Protein AF-A0A2J8Y081-F1 (afdb_monomer_lite)

Secondary structure (DSSP, 8-state):
---HHHHHHTTPPPPPHHHHHHHHHHHHH-SSEEEEEEE-HHHHHHSTT--HHHHEEEEEEEEES-SS-TT-EEEEEEE---

Organism: Pongo abelii (NCBI:txid9601)

Foldseek 3Di:
DPDPVVCVVVVHDDDDPVVVVVVVVCQVPPPQKDKDFDFDPCQVPVDPPDDRVVRGFWMKMWGQPDPVDSVDTDIDTDGHDD

Structure (mmCIF, N/CA/C/O backbone):
data_AF-A0A2J8Y081-F1
#
_entry.id   AF-A0A2J8Y081-F1
#
loop_
_atom_site.group_PDB
_atom_site.id
_atom_site.type_symbol
_atom_site.label_atom_id
_atom_site.label_alt_id
_atom_site.label_comp_id
_atom_site.label_asym_id
_atom_site.label_entity_id
_atom_site.label_seq_id
_atom_site.pdbx_PDB_ins_code
_atom_site.Cartn_x
_atom_site.Cartn_y
_atom_site.Cartn_z
_atom_site.occupancy
_atom_site.B_iso_or_equiv
_atom_site.auth_seq_id
_atom_site.auth_comp_id
_atom_site.auth_asym_id
_atom_site.auth_atom_id
_atom_site.pdbx_PDB_model_num
ATOM 1 N N . MET A 1 1 ? 11.847 4.103 6.696 1.00 59.53 1 MET A N 1
ATOM 2 C CA . MET A 1 1 ? 11.491 3.094 7.735 1.00 59.53 1 MET A CA 1
ATOM 3 C C . MET A 1 1 ? 12.734 2.787 8.597 1.00 59.53 1 MET A C 1
ATOM 5 O O . MET A 1 1 ? 13.768 2.520 8.003 1.00 59.53 1 MET A O 1
ATOM 9 N N . LYS A 1 2 ? 12.718 2.919 9.942 1.00 68.00 2 LYS A N 1
ATOM 10 C CA . LYS A 1 2 ? 13.945 2.814 10.795 1.00 68.00 2 LYS A CA 1
ATOM 11 C C . LYS A 1 2 ? 14.071 1.541 11.650 1.00 68.00 2 LYS A C 1
ATOM 13 O O . LYS A 1 2 ? 15.118 1.337 12.252 1.00 68.00 2 LYS A O 1
ATOM 18 N N . SER A 1 3 ? 13.017 0.734 11.752 1.00 81.81 3 SER A N 1
ATOM 19 C CA . SER A 1 3 ? 13.072 -0.536 12.483 1.00 81.81 3 SER A CA 1
ATOM 20 C C . SER A 1 3 ? 13.664 -1.617 11.579 1.00 81.81 3 SER A C 1
ATOM 22 O O . SER A 1 3 ? 13.136 -1.834 10.490 1.00 81.81 3 SER A O 1
ATOM 24 N N . GLU A 1 4 ? 14.728 -2.291 12.025 1.00 83.50 4 GLU A N 1
ATOM 25 C CA . GLU A 1 4 ? 15.340 -3.423 11.305 1.00 83.50 4 GLU A CA 1
ATOM 26 C C . GLU A 1 4 ? 14.354 -4.584 11.123 1.00 83.50 4 GLU A C 1
ATOM 28 O O . GLU A 1 4 ? 14.356 -5.263 10.099 1.00 83.50 4 GLU A O 1
ATOM 33 N N . GLU A 1 5 ? 13.474 -4.794 12.104 1.00 82.50 5 GLU A N 1
ATOM 34 C CA . GLU A 1 5 ? 12.430 -5.809 12.025 1.00 82.50 5 GLU A CA 1
ATOM 35 C C . GLU A 1 5 ? 11.429 -5.487 10.915 1.00 82.50 5 GLU A C 1
ATOM 37 O O . GLU A 1 5 ? 11.163 -6.344 10.075 1.00 82.50 5 GLU A O 1
ATOM 42 N N . LEU A 1 6 ? 10.948 -4.240 10.855 1.00 74.12 6 LEU A N 1
ATOM 43 C CA . LEU A 1 6 ? 10.046 -3.802 9.787 1.00 74.12 6 LEU A CA 1
ATOM 44 C C . LEU A 1 6 ? 10.726 -3.876 8.421 1.00 74.12 6 LEU A C 1
ATOM 46 O O . LEU A 1 6 ? 10.108 -4.328 7.465 1.00 74.12 6 LEU A O 1
ATOM 50 N N . GLN A 1 7 ? 12.002 -3.496 8.328 1.00 81.25 7 GLN A N 1
ATOM 51 C CA . GLN A 1 7 ? 12.780 -3.613 7.093 1.00 81.25 7 GLN A CA 1
ATOM 52 C C . GLN A 1 7 ? 12.871 -5.060 6.617 1.00 81.25 7 GLN A C 1
ATOM 54 O O . GLN A 1 7 ? 12.587 -5.347 5.460 1.00 81.25 7 GLN A O 1
ATOM 59 N N . ARG A 1 8 ? 13.182 -5.998 7.517 1.00 79.56 8 ARG A N 1
ATOM 60 C CA . ARG A 1 8 ? 13.230 -7.425 7.182 1.00 79.56 8 ARG A CA 1
ATOM 61 C C . ARG A 1 8 ? 11.863 -7.963 6.762 1.00 79.56 8 ARG A C 1
ATOM 63 O O . ARG A 1 8 ? 11.794 -8.720 5.801 1.00 79.56 8 ARG A O 1
ATOM 70 N N . LEU A 1 9 ? 10.800 -7.606 7.485 1.00 77.75 9 LEU A N 1
ATOM 71 C CA . LEU A 1 9 ? 9.440 -8.073 7.197 1.00 77.75 9 LEU A CA 1
ATOM 72 C C . LEU A 1 9 ? 8.900 -7.523 5.871 1.00 77.75 9 LEU A C 1
ATOM 74 O O . LEU A 1 9 ? 8.172 -8.226 5.185 1.00 77.75 9 LEU A O 1
ATOM 78 N N . THR A 1 10 ? 9.294 -6.304 5.500 1.00 73.81 10 THR A N 1
ATOM 79 C CA . THR A 1 10 ? 8.880 -5.631 4.253 1.00 73.81 10 THR A CA 1
ATOM 80 C C . THR A 1 10 ? 9.913 -5.750 3.129 1.00 73.81 10 THR A C 1
ATOM 82 O O . THR A 1 10 ? 9.765 -5.111 2.094 1.00 73.81 10 THR A O 1
ATOM 85 N N . ALA A 1 11 ? 10.992 -6.515 3.347 1.00 76.25 11 ALA A N 1
ATOM 86 C CA . ALA A 1 11 ? 12.164 -6.584 2.471 1.00 76.25 11 ALA A CA 1
ATOM 87 C C . ALA A 1 11 ? 12.687 -5.200 2.009 1.00 76.25 11 ALA A C 1
ATOM 89 O O . ALA A 1 11 ? 13.210 -5.067 0.902 1.00 76.25 11 ALA A O 1
ATOM 90 N N . SER A 1 12 ? 12.543 -4.165 2.844 1.00 79.12 12 SER A N 1
ATOM 91 C CA . SER A 1 12 ? 12.906 -2.790 2.503 1.00 79.12 12 SER A CA 1
ATOM 92 C C . SER A 1 12 ? 14.316 -2.432 2.963 1.00 79.12 12 SER A C 1
ATOM 94 O O . SER A 1 12 ? 14.764 -2.803 4.049 1.00 79.12 12 SER A O 1
ATOM 96 N N . GLU A 1 13 ? 15.018 -1.659 2.138 1.00 82.75 13 GLU A N 1
ATOM 97 C CA . GLU A 1 13 ? 16.306 -1.069 2.491 1.00 82.75 13 GLU A CA 1
ATOM 98 C C . GLU A 1 13 ? 16.123 0.372 2.997 1.00 82.75 13 GLU A C 1
ATOM 100 O O . GLU A 1 13 ? 15.184 1.069 2.599 1.00 82.75 13 GLU A O 1
ATOM 105 N N . PRO A 1 14 ? 17.007 0.867 3.881 1.00 85.19 14 PRO A N 1
ATOM 106 C CA . PRO A 1 14 ? 16.988 2.264 4.284 1.00 85.19 14 PRO A CA 1
ATOM 107 C C . PRO A 1 14 ? 17.315 3.181 3.098 1.00 85.19 14 PRO A C 1
ATOM 109 O O . PRO A 1 14 ? 18.387 3.102 2.502 1.00 85.19 14 PRO A O 1
ATOM 112 N N . LEU A 1 15 ? 16.405 4.110 2.811 1.00 87.31 15 LEU A N 1
ATOM 113 C CA . LEU A 1 15 ? 16.562 5.122 1.775 1.00 87.31 15 LEU A CA 1
ATOM 114 C C . LEU A 1 15 ? 16.979 6.472 2.375 1.00 87.31 15 LEU A C 1
ATOM 116 O O . LEU A 1 15 ? 16.634 6.826 3.507 1.00 87.31 15 LEU A O 1
ATOM 120 N N . THR A 1 16 ? 17.722 7.261 1.599 1.00 91.38 16 THR A N 1
ATOM 121 C CA . THR A 1 16 ? 17.929 8.686 1.893 1.00 91.38 16 THR A CA 1
ATOM 122 C C . THR A 1 16 ? 16.619 9.460 1.719 1.00 91.38 16 THR A C 1
ATOM 124 O O . THR A 1 16 ? 15.715 9.021 1.013 1.00 91.38 16 THR A O 1
ATOM 127 N N . LEU A 1 17 ? 16.514 10.652 2.314 1.00 91.19 17 LEU A N 1
ATOM 128 C CA . LEU A 1 17 ? 15.304 11.477 2.203 1.00 91.19 17 LEU A CA 1
ATOM 129 C C . LEU A 1 17 ? 14.920 11.780 0.741 1.00 91.19 17 LEU A C 1
ATOM 131 O O . LEU A 1 17 ? 13.744 11.769 0.390 1.00 91.19 17 LEU A O 1
ATOM 135 N N . GLU A 1 18 ? 15.904 12.033 -0.122 1.00 95.19 18 GLU A N 1
ATOM 136 C CA . GLU A 1 18 ? 15.655 12.276 -1.547 1.00 95.19 18 GLU A CA 1
ATOM 137 C C . GLU A 1 18 ? 15.117 11.031 -2.260 1.00 95.19 18 GLU A C 1
ATOM 139 O O . GLU A 1 18 ? 14.208 11.141 -3.086 1.00 95.19 18 GLU A O 1
ATOM 144 N N . GLN A 1 19 ? 15.636 9.850 -1.912 1.00 92.94 19 GLN A N 1
ATOM 145 C CA . GLN A 1 19 ? 15.161 8.572 -2.441 1.00 92.94 19 GLN A CA 1
ATOM 146 C C . GLN A 1 19 ? 13.742 8.248 -1.957 1.00 92.94 19 GLN A C 1
ATOM 148 O O . GLN A 1 19 ? 12.928 7.812 -2.764 1.00 92.94 19 GLN A O 1
ATOM 153 N N . GLU A 1 20 ? 13.410 8.533 -0.696 1.00 89.69 20 GLU A N 1
ATOM 154 C CA . GLU A 1 20 ? 12.041 8.403 -0.171 1.00 89.69 20 GLU A CA 1
ATOM 155 C C . GLU A 1 20 ? 11.063 9.280 -0.971 1.00 89.69 20 GLU A C 1
ATOM 157 O O . GLU A 1 20 ? 10.017 8.808 -1.414 1.00 89.69 20 GLU A O 1
ATOM 162 N N . TYR A 1 21 ? 11.418 10.540 -1.255 1.00 93.12 21 TYR A N 1
ATOM 163 C CA . TYR A 1 21 ? 10.580 11.404 -2.095 1.00 93.12 21 TYR A CA 1
ATOM 164 C C . TYR A 1 21 ? 10.458 10.909 -3.538 1.00 93.12 21 TYR A C 1
ATOM 166 O O . TYR A 1 21 ? 9.407 11.080 -4.157 1.00 93.12 21 TYR A O 1
ATOM 174 N N . ALA A 1 22 ? 11.522 10.336 -4.101 1.00 93.94 22 ALA A N 1
ATOM 175 C CA . ALA A 1 22 ? 11.474 9.748 -5.434 1.00 93.94 22 ALA A CA 1
ATOM 176 C C . ALA A 1 22 ? 10.542 8.529 -5.473 1.00 93.94 22 ALA A C 1
ATOM 178 O O . ALA A 1 22 ? 9.705 8.450 -6.368 1.00 93.94 22 ALA A O 1
ATOM 179 N N . MET A 1 23 ? 10.626 7.654 -4.470 1.00 89.31 23 MET A N 1
ATOM 180 C CA . MET A 1 23 ? 9.760 6.483 -4.329 1.00 89.31 23 MET A CA 1
ATOM 181 C C . MET A 1 23 ? 8.294 6.882 -4.137 1.00 89.31 23 MET A C 1
ATOM 183 O O . MET A 1 23 ? 7.415 6.345 -4.797 1.00 89.31 23 MET A O 1
ATOM 187 N N . GLN A 1 24 ? 8.005 7.885 -3.305 1.00 89.62 24 GLN A N 1
ATOM 188 C CA . GLN A 1 24 ? 6.634 8.382 -3.133 1.00 89.62 24 GLN A CA 1
ATOM 189 C C . GLN A 1 24 ? 6.034 8.921 -4.435 1.00 89.62 24 GLN A C 1
ATOM 191 O O . GLN A 1 24 ? 4.851 8.714 -4.700 1.00 89.62 24 GLN A O 1
ATOM 196 N N . ARG A 1 25 ? 6.835 9.623 -5.250 1.00 92.06 25 ARG A N 1
ATOM 197 C CA . ARG A 1 25 ? 6.389 10.088 -6.570 1.00 92.06 25 ARG A CA 1
ATOM 198 C C . ARG A 1 25 ? 6.147 8.921 -7.515 1.00 92.06 25 ARG A C 1
ATOM 200 O O . ARG A 1 25 ? 5.086 8.885 -8.122 1.00 92.06 25 ARG A O 1
ATOM 207 N N . SER A 1 26 ? 7.073 7.962 -7.584 1.00 90.88 26 SER A N 1
ATOM 208 C CA . SER A 1 26 ? 6.912 6.807 -8.469 1.00 90.88 26 SER A CA 1
ATOM 209 C C . SER A 1 26 ? 5.668 6.001 -8.109 1.00 90.88 26 SER A C 1
ATOM 211 O O . SER A 1 26 ? 4.897 5.694 -8.998 1.00 90.88 26 SER A O 1
ATOM 213 N N . TRP A 1 27 ? 5.410 5.762 -6.819 1.00 86.94 27 TRP A N 1
ATOM 214 C CA . TRP A 1 27 ? 4.206 5.066 -6.347 1.00 86.94 27 TRP A CA 1
ATOM 215 C C . TRP A 1 27 ? 2.912 5.830 -6.632 1.00 86.94 27 TRP A C 1
ATOM 217 O O . TRP A 1 27 ? 1.874 5.221 -6.858 1.00 86.94 27 TRP A O 1
ATOM 227 N N . ARG A 1 28 ? 2.949 7.166 -6.591 1.00 87.56 28 ARG A N 1
ATOM 228 C CA . ARG A 1 28 ? 1.778 8.005 -6.885 1.00 87.56 28 ARG A CA 1
ATOM 229 C C . ARG A 1 28 ? 1.439 8.030 -8.373 1.00 87.56 28 ARG A C 1
ATOM 231 O O . ARG A 1 28 ? 0.273 8.177 -8.723 1.00 87.56 28 ARG A O 1
ATOM 238 N N . GLU A 1 29 ? 2.459 8.005 -9.217 1.00 90.06 29 GLU A N 1
ATOM 239 C CA . GLU A 1 29 ? 2.335 8.123 -10.672 1.00 90.06 29 GLU A CA 1
ATOM 240 C C . GLU A 1 29 ? 2.230 6.755 -11.357 1.00 90.06 29 GLU A C 1
ATOM 242 O O . GLU A 1 29 ? 2.133 6.691 -12.582 1.00 90.06 29 GLU A O 1
ATOM 247 N N . ASP A 1 30 ? 2.238 5.680 -10.569 1.00 89.50 30 ASP A N 1
ATOM 248 C CA . ASP A 1 30 ? 2.201 4.316 -11.061 1.00 89.50 30 ASP A CA 1
ATOM 249 C C . ASP A 1 30 ? 0.817 3.967 -11.622 1.00 89.50 30 ASP A C 1
ATOM 251 O O . ASP A 1 30 ? -0.195 4.028 -10.921 1.00 89.50 30 ASP A O 1
ATOM 255 N N . ALA A 1 31 ? 0.763 3.651 -12.914 1.00 87.00 31 ALA A N 1
ATOM 256 C CA . ALA A 1 31 ? -0.489 3.433 -13.634 1.00 87.00 31 ALA A CA 1
ATOM 257 C C . ALA A 1 31 ? -0.991 1.986 -13.532 1.00 87.00 31 ALA A C 1
ATOM 259 O O . ALA A 1 31 ? -2.168 1.736 -13.796 1.00 87.00 31 ALA A O 1
ATOM 260 N N . ASP A 1 32 ? -0.114 1.047 -13.170 1.00 88.88 32 ASP A N 1
ATOM 261 C CA . ASP A 1 32 ? -0.443 -0.371 -13.004 1.00 88.88 32 ASP A CA 1
ATOM 262 C C . ASP A 1 32 ? -0.724 -0.747 -11.541 1.00 88.88 32 ASP A C 1
ATOM 264 O O . ASP A 1 32 ? -1.048 -1.896 -11.235 1.00 88.88 32 ASP A O 1
ATOM 268 N N . LYS A 1 33 ? -0.685 0.238 -10.639 1.00 89.19 33 LYS A N 1
ATOM 269 C CA . LYS A 1 33 ? -0.854 0.046 -9.205 1.00 89.19 33 LYS A CA 1
ATOM 270 C C . LYS A 1 33 ? -2.095 0.746 -8.668 1.00 89.19 33 LYS A C 1
ATOM 272 O O . LYS A 1 33 ? -2.380 1.901 -8.976 1.00 89.19 33 LYS A O 1
ATOM 277 N N . CYS A 1 34 ? -2.808 0.072 -7.771 1.00 89.38 34 CYS A N 1
ATOM 278 C CA . CYS A 1 34 ? -3.884 0.665 -6.986 1.00 89.38 34 CYS A CA 1
ATOM 279 C C . CYS A 1 34 ? -3.687 0.363 -5.498 1.00 89.38 34 CYS A C 1
ATOM 281 O O . CYS A 1 34 ? -3.545 -0.795 -5.111 1.00 89.38 34 CYS A O 1
ATOM 283 N N . THR A 1 35 ? -3.699 1.399 -4.659 1.00 91.06 35 THR A N 1
ATOM 284 C CA . THR A 1 35 ? -3.577 1.256 -3.203 1.00 91.06 35 THR A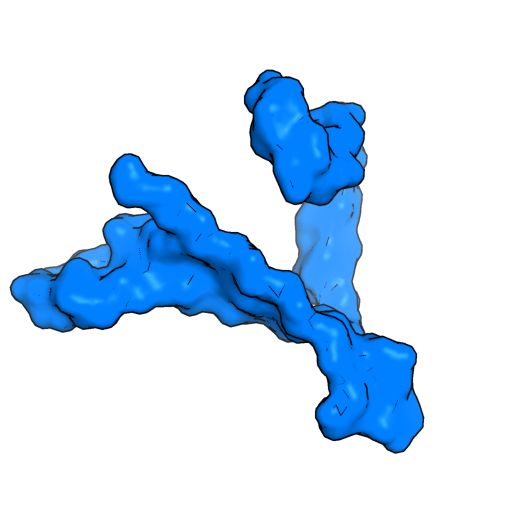 CA 1
ATOM 285 C C . THR A 1 35 ? -4.904 1.586 -2.532 1.00 91.06 35 THR A C 1
ATOM 287 O O . THR A 1 35 ? -5.470 2.659 -2.745 1.00 91.06 35 THR A O 1
ATOM 290 N N . PHE A 1 36 ? -5.371 0.685 -1.675 1.00 93.75 36 PHE A N 1
ATOM 291 C CA . PHE A 1 36 ? -6.545 0.877 -0.830 1.00 93.75 36 PHE A CA 1
ATOM 292 C C . PHE A 1 36 ? -6.110 0.976 0.624 1.00 93.75 36 PHE A C 1
ATOM 294 O O . PHE A 1 36 ? -5.351 0.138 1.101 1.00 93.75 36 PHE A O 1
ATOM 301 N N . ILE A 1 37 ? -6.622 1.969 1.345 1.00 94.31 37 ILE A N 1
ATOM 302 C CA . ILE A 1 37 ? -6.396 2.087 2.785 1.00 94.31 37 ILE A CA 1
ATOM 303 C C . ILE A 1 37 ? -7.471 1.286 3.517 1.00 94.31 37 ILE A C 1
ATOM 305 O O . ILE A 1 37 ? -8.667 1.485 3.291 1.00 94.31 37 ILE A O 1
ATOM 309 N N . VAL A 1 38 ? -7.051 0.372 4.391 1.00 95.06 38 VAL A N 1
ATOM 310 C CA . VAL A 1 38 ? -7.959 -0.441 5.203 1.00 95.06 38 VAL A CA 1
ATOM 311 C C . VAL A 1 38 ? -8.318 0.343 6.456 1.00 95.06 38 VAL A C 1
ATOM 313 O O . VAL A 1 38 ? -7.442 0.715 7.239 1.00 95.06 38 VAL A O 1
ATOM 316 N N . LEU A 1 39 ? -9.615 0.579 6.650 1.00 95.25 39 LEU A N 1
ATOM 317 C CA . LEU A 1 39 ? -10.151 1.265 7.821 1.00 95.25 39 LEU A CA 1
ATOM 318 C C . LEU A 1 39 ? -10.881 0.286 8.744 1.00 95.25 39 LEU A C 1
ATOM 320 O O . LEU A 1 39 ? -11.606 -0.600 8.290 1.00 95.25 39 LEU A O 1
ATOM 324 N N . ASP A 1 40 ? -10.738 0.495 10.048 1.00 94.62 40 ASP A N 1
ATOM 325 C CA . ASP A 1 40 ? -11.552 -0.145 11.074 1.00 94.62 40 ASP A CA 1
ATOM 326 C C . ASP A 1 40 ? -12.996 0.369 10.981 1.00 94.62 40 ASP A C 1
ATOM 328 O O . ASP A 1 40 ? -13.290 1.542 11.238 1.00 94.62 40 ASP A O 1
ATOM 332 N N . ALA A 1 41 ? -13.904 -0.525 10.591 1.00 93.25 41 ALA A N 1
ATOM 333 C CA . ALA A 1 41 ? -15.301 -0.188 10.359 1.00 93.25 41 ALA A CA 1
ATOM 334 C C . ALA A 1 41 ? -16.035 0.229 11.642 1.00 93.25 41 ALA A C 1
ATOM 336 O O . ALA A 1 41 ? -16.923 1.083 11.577 1.00 93.25 41 ALA A O 1
ATOM 337 N N . GLU A 1 42 ? -15.681 -0.349 12.793 1.00 93.62 42 GLU A N 1
ATOM 338 C CA . GLU A 1 42 ? -16.305 -0.011 14.071 1.00 93.62 42 GLU A CA 1
ATOM 339 C C . GLU A 1 42 ? -15.871 1.385 14.512 1.00 93.62 42 GLU A C 1
ATOM 341 O O . GLU A 1 42 ? -16.725 2.216 14.825 1.00 93.62 42 GLU A O 1
ATOM 346 N N . LYS A 1 43 ? -14.569 1.693 14.453 1.00 91.62 43 LYS A N 1
ATOM 347 C CA . LYS A 1 43 ? -14.046 3.037 14.767 1.00 91.62 43 LYS A CA 1
ATOM 348 C C . LYS A 1 43 ? -14.608 4.101 13.832 1.00 91.62 43 LYS A C 1
ATOM 350 O O . LYS A 1 43 ? -14.999 5.173 14.299 1.00 91.62 43 LYS A O 1
ATOM 355 N N . TRP A 1 44 ? -14.698 3.794 12.538 1.00 93.00 44 TRP A N 1
ATOM 356 C CA . TRP A 1 44 ? -15.244 4.712 11.539 1.00 93.00 44 TRP A CA 1
ATOM 357 C C . TRP A 1 44 ? -16.711 5.059 11.812 1.00 93.00 44 TRP A C 1
ATOM 359 O O . TRP A 1 44 ? -17.117 6.212 11.690 1.00 93.00 44 TRP A O 1
ATOM 369 N N . GLN A 1 45 ? -17.509 4.073 12.230 1.00 92.94 45 GLN A N 1
ATOM 370 C CA . GLN A 1 45 ? -18.939 4.255 12.498 1.00 92.94 45 GLN A CA 1
ATOM 371 C C . GLN A 1 45 ? -19.241 4.757 13.918 1.00 92.94 45 GLN A C 1
ATOM 373 O O . GLN A 1 45 ? -20.327 5.286 14.155 1.00 92.94 45 GLN A O 1
ATOM 378 N N . ALA A 1 46 ? -18.311 4.606 14.867 1.00 90.56 46 ALA A N 1
ATOM 379 C CA . ALA A 1 46 ? -18.546 4.892 16.281 1.00 90.56 46 ALA A CA 1
ATOM 380 C C . ALA A 1 46 ? -18.848 6.367 16.575 1.00 90.56 46 ALA A C 1
ATOM 382 O O . ALA A 1 46 ? -19.624 6.657 17.490 1.00 90.56 46 ALA A O 1
ATOM 383 N N . GLN A 1 47 ? -18.228 7.304 15.850 1.00 84.62 47 GLN A N 1
ATOM 384 C CA . GLN A 1 47 ? -18.388 8.737 16.100 1.00 84.62 47 GLN A CA 1
ATOM 385 C C . GLN A 1 47 ? -18.504 9.537 14.796 1.00 84.62 47 GLN A C 1
ATOM 387 O O . GLN A 1 47 ? -17.664 9.414 13.905 1.00 84.62 47 GLN A O 1
ATOM 392 N N . PRO A 1 48 ? -19.514 10.416 14.676 1.00 83.06 48 PRO A N 1
ATOM 393 C CA . PRO A 1 48 ? -19.552 11.393 13.599 1.00 83.06 48 PRO A CA 1
ATOM 394 C C . PRO A 1 48 ? -18.332 12.318 13.676 1.00 83.06 48 PRO A C 1
ATOM 396 O O . PRO A 1 48 ? -18.077 12.922 14.717 1.00 83.06 48 PRO A O 1
ATOM 399 N N . GLY A 1 49 ? -17.608 12.461 12.567 1.00 85.00 49 GLY A N 1
ATOM 400 C CA . GLY A 1 49 ? -16.432 13.333 12.485 1.00 85.00 49 GLY A CA 1
ATOM 401 C C . GLY A 1 49 ? -15.101 12.659 12.825 1.00 85.00 49 GLY A C 1
ATOM 402 O O . GLY A 1 49 ? -14.090 13.356 12.897 1.00 85.00 49 GLY A O 1
ATOM 403 N N . THR A 1 50 ? -15.076 11.335 13.009 1.00 89.00 50 THR A N 1
ATOM 404 C CA . THR A 1 50 ? -13.825 10.567 13.032 1.00 89.00 50 THR A CA 1
ATOM 405 C C . THR A 1 50 ? -13.062 10.774 11.724 1.00 89.00 50 THR A C 1
ATOM 407 O O . THR A 1 50 ? -13.660 10.771 10.648 1.00 89.00 50 THR A O 1
ATOM 410 N N . THR A 1 51 ? -11.747 10.975 11.808 1.00 92.44 51 THR A N 1
ATOM 411 C CA . THR A 1 51 ? -10.905 11.138 10.619 1.00 92.44 51 THR A CA 1
ATOM 412 C C . THR A 1 51 ? -10.437 9.778 10.108 1.00 92.44 51 THR A C 1
ATOM 414 O O . THR A 1 51 ? -10.260 8.837 10.891 1.00 92.44 51 THR A O 1
ATOM 417 N N . GLU A 1 52 ? -10.233 9.664 8.800 1.00 91.38 52 GLU A N 1
ATOM 418 C CA . GLU A 1 52 ? -9.842 8.408 8.149 1.00 91.38 52 GLU A CA 1
ATOM 419 C C . GLU A 1 52 ? -8.516 7.877 8.713 1.00 91.38 52 GLU A C 1
ATOM 421 O O . GLU A 1 52 ? -8.384 6.684 8.978 1.00 91.38 52 GLU A O 1
ATOM 426 N N . GLU A 1 53 ? -7.565 8.766 9.017 1.00 91.56 53 GLU A N 1
ATOM 427 C CA . GLU A 1 53 ? -6.240 8.406 9.534 1.00 91.56 53 GLU A CA 1
ATOM 428 C C . GLU A 1 53 ? -6.323 7.721 10.901 1.00 91.56 53 GLU A C 1
ATOM 430 O O . GLU A 1 53 ? -5.554 6.809 11.187 1.00 91.56 53 GLU A O 1
ATOM 435 N N . SER A 1 54 ? -7.280 8.124 11.743 1.00 91.50 54 SER A N 1
ATOM 436 C CA . SER A 1 54 ? -7.490 7.502 13.058 1.00 91.50 54 SER A CA 1
ATOM 437 C C . SER A 1 54 ? -8.122 6.106 12.983 1.00 91.50 54 SER A C 1
ATOM 439 O O . SER A 1 54 ? -8.064 5.345 13.952 1.00 91.50 54 SER A O 1
ATOM 441 N N . CYS A 1 55 ? -8.711 5.766 11.833 1.00 93.62 55 CYS A N 1
ATOM 442 C CA . CYS A 1 55 ? -9.306 4.460 11.563 1.00 93.62 55 CYS A CA 1
ATOM 443 C C . CYS A 1 55 ? -8.393 3.547 10.749 1.00 93.62 55 CYS A C 1
ATOM 445 O O . CYS A 1 55 ? -8.727 2.377 10.597 1.00 93.62 55 CYS A O 1
ATOM 447 N N . MET A 1 56 ? -7.276 4.044 10.216 1.00 94.69 56 MET A N 1
ATOM 448 C CA . MET A 1 56 ? -6.377 3.249 9.388 1.00 94.69 56 MET A CA 1
ATOM 449 C C . MET A 1 56 ? -5.775 2.093 10.190 1.00 94.69 56 MET A C 1
ATOM 451 O O . MET A 1 56 ? -5.162 2.291 11.238 1.00 94.69 56 MET A O 1
ATOM 455 N N . VAL A 1 57 ? -5.942 0.882 9.668 1.00 95.00 57 VAL A N 1
ATOM 456 C CA . VAL A 1 57 ? -5.398 -0.359 10.240 1.00 95.00 57 VAL A CA 1
ATOM 457 C C . VAL A 1 57 ? -4.531 -1.127 9.250 1.00 95.00 57 VAL A C 1
ATOM 459 O O . VAL A 1 57 ? -4.073 -2.220 9.561 1.00 95.00 57 VAL A O 1
ATOM 462 N N . GLY A 1 58 ? -4.291 -0.580 8.061 1.00 93.44 58 GLY A N 1
ATOM 463 C CA . GLY A 1 58 ? -3.470 -1.228 7.051 1.00 93.44 58 GLY A CA 1
ATOM 464 C C . GLY A 1 58 ? -3.721 -0.696 5.651 1.00 93.44 58 GLY A C 1
ATOM 465 O O . GLY A 1 58 ? -4.400 0.318 5.463 1.00 93.44 58 GLY A O 1
ATOM 466 N N . ASP A 1 59 ? -3.201 -1.419 4.671 1.00 94.38 59 ASP A N 1
ATOM 467 C CA . ASP A 1 59 ? -3.354 -1.130 3.254 1.00 94.38 59 ASP A CA 1
ATOM 468 C C . ASP A 1 59 ? -3.337 -2.407 2.406 1.00 94.38 59 ASP A C 1
ATOM 470 O O . ASP A 1 59 ? -2.879 -3.476 2.819 1.00 94.38 59 ASP A O 1
ATOM 474 N N . VAL A 1 60 ? -3.890 -2.282 1.204 1.00 94.38 60 VAL A N 1
ATOM 475 C CA . VAL A 1 60 ? -3.861 -3.303 0.161 1.00 94.38 60 VAL A CA 1
ATOM 476 C C . VAL A 1 60 ? -3.282 -2.672 -1.093 1.00 94.38 60 VAL A C 1
ATOM 478 O O . VAL A 1 60 ? -3.865 -1.732 -1.634 1.00 94.38 60 VAL A O 1
ATOM 481 N N . ASN A 1 61 ? -2.162 -3.205 -1.568 1.00 92.94 61 ASN A N 1
ATOM 482 C CA . ASN A 1 61 ? -1.564 -2.829 -2.842 1.00 92.94 61 ASN A CA 1
ATOM 483 C C . ASN A 1 61 ? -1.932 -3.881 -3.892 1.00 92.94 61 ASN A C 1
ATOM 485 O O . ASN A 1 61 ? -1.603 -5.055 -3.742 1.00 92.94 61 ASN A O 1
ATOM 489 N N . LEU A 1 62 ? -2.628 -3.454 -4.943 1.00 92.31 62 LEU A N 1
ATOM 490 C CA . LEU A 1 62 ? -2.928 -4.245 -6.132 1.00 92.31 62 LEU A CA 1
ATOM 491 C C . LEU A 1 62 ? -1.971 -3.825 -7.248 1.00 92.31 62 LEU A C 1
ATOM 493 O O . LEU A 1 62 ? -1.898 -2.639 -7.565 1.00 92.31 62 LEU A O 1
ATOM 497 N N . PHE A 1 63 ? -1.295 -4.794 -7.851 1.00 92.00 63 PHE A N 1
ATOM 498 C CA . PHE A 1 63 ? -0.389 -4.611 -8.980 1.00 92.00 63 PHE A CA 1
ATOM 499 C C . PHE A 1 63 ? -0.937 -5.373 -10.185 1.00 92.00 63 PHE A C 1
ATOM 501 O O . PHE A 1 63 ? -1.116 -6.588 -10.116 1.00 92.00 63 PHE A O 1
ATOM 508 N N . LEU A 1 64 ? -1.222 -4.683 -11.284 1.00 90.44 64 LEU A N 1
ATOM 509 C CA . LEU A 1 64 ? -1.645 -5.304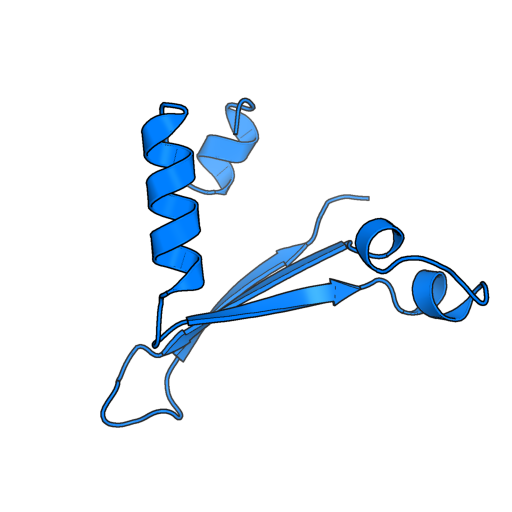 -12.537 1.00 90.44 64 LEU A CA 1
ATOM 510 C C . LEU A 1 64 ? -0.413 -5.894 -13.222 1.00 90.44 64 LEU A C 1
ATOM 512 O O . LEU A 1 64 ? 0.464 -5.169 -13.682 1.00 90.44 64 LEU A O 1
ATOM 516 N N . THR A 1 65 ? -0.325 -7.220 -13.261 1.00 87.50 65 THR A N 1
ATOM 517 C CA . THR A 1 65 ? 0.867 -7.916 -13.769 1.00 87.50 65 THR A CA 1
ATOM 518 C C . THR A 1 65 ? 0.845 -8.124 -15.278 1.00 87.50 65 THR A C 1
ATOM 520 O O . THR A 1 65 ? 1.897 -8.352 -15.877 1.00 87.50 65 THR A O 1
ATOM 523 N N . ASP A 1 66 ? -0.330 -8.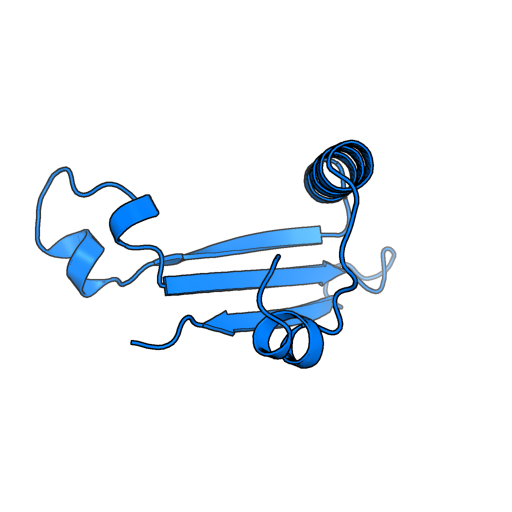007 -15.898 1.00 85.00 66 ASP A N 1
ATOM 524 C CA . ASP A 1 66 ? -0.513 -8.036 -17.343 1.00 85.00 66 ASP A CA 1
ATOM 525 C C . ASP A 1 66 ? -1.335 -6.817 -17.791 1.00 85.00 66 ASP A C 1
ATOM 527 O O . ASP A 1 66 ? -2.489 -6.639 -17.408 1.00 85.00 66 ASP A O 1
ATOM 531 N N . LEU A 1 67 ? -0.733 -5.953 -18.610 1.00 77.56 67 LEU A N 1
ATOM 532 C CA . LEU A 1 67 ? -1.408 -4.767 -19.147 1.00 77.56 67 LEU A CA 1
ATOM 533 C C . LEU A 1 67 ? -2.361 -5.106 -20.303 1.00 77.56 67 LEU A C 1
ATOM 535 O O . LEU A 1 67 ? -3.229 -4.296 -20.635 1.00 77.56 67 LEU A O 1
ATOM 539 N N . GLU A 1 68 ? -2.202 -6.274 -20.929 1.00 86.38 68 GLU A N 1
ATOM 540 C CA . GLU A 1 68 ? -3.108 -6.778 -21.963 1.00 86.38 68 GLU A CA 1
ATOM 541 C C . GLU A 1 68 ? -4.325 -7.491 -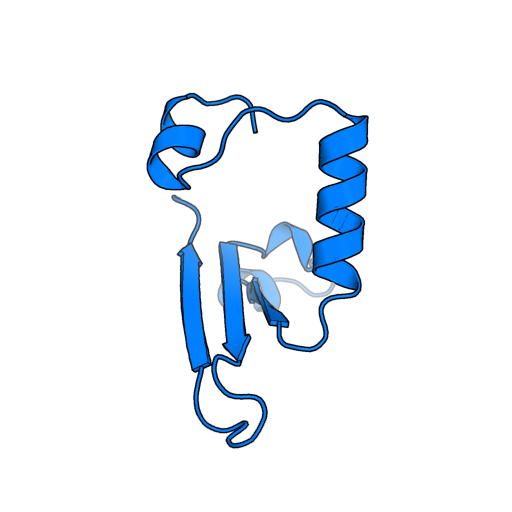21.345 1.00 86.38 68 GLU A C 1
ATOM 543 O O . GLU A 1 68 ? -5.401 -7.487 -21.951 1.00 86.38 68 GLU A O 1
ATOM 548 N N . ASP A 1 69 ? -4.192 -8.018 -20.121 1.00 86.38 69 ASP A N 1
ATOM 549 C CA . ASP A 1 69 ? -5.281 -8.586 -19.318 1.00 86.38 69 ASP A CA 1
ATOM 550 C C . ASP A 1 69 ? -5.421 -7.883 -17.948 1.00 86.38 69 ASP A C 1
ATOM 552 O O . ASP A 1 69 ? -4.902 -8.362 -16.936 1.00 86.38 69 ASP A O 1
ATOM 556 N N . PRO A 1 70 ? -6.208 -6.791 -17.860 1.00 79.88 70 PRO A N 1
ATOM 557 C CA . PRO A 1 70 ? -6.380 -6.018 -16.627 1.00 79.88 70 PRO A CA 1
ATOM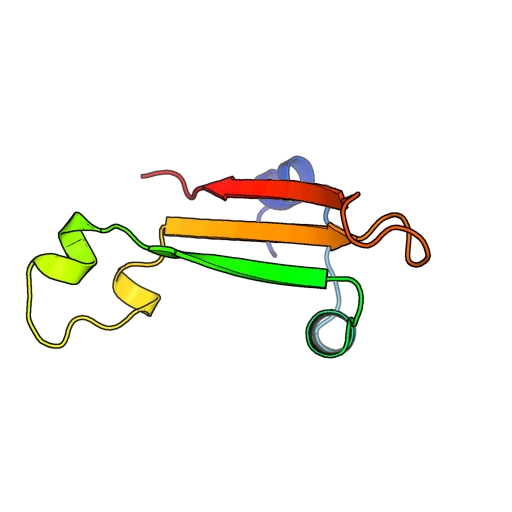 558 C C . PRO A 1 70 ? -7.181 -6.757 -15.540 1.00 79.88 70 PRO A C 1
ATOM 560 O O . PRO A 1 70 ? -7.513 -6.167 -14.511 1.00 79.88 70 PRO A O 1
ATOM 563 N N . THR A 1 71 ? -7.555 -8.020 -15.766 1.00 85.31 71 THR A N 1
ATOM 564 C CA . THR A 1 71 ? -8.195 -8.869 -14.753 1.00 85.31 71 THR A CA 1
ATOM 565 C C . THR A 1 71 ? -7.190 -9.686 -13.943 1.00 85.31 71 THR A C 1
ATOM 567 O O . THR A 1 71 ? -7.561 -10.252 -12.911 1.00 85.31 71 THR A O 1
ATOM 570 N N . LEU A 1 72 ? -5.924 -9.719 -14.372 1.00 90.06 72 LEU A N 1
ATOM 571 C CA . LEU A 1 72 ? -4.830 -10.391 -13.687 1.00 90.06 72 LEU A CA 1
ATOM 572 C C . LEU A 1 72 ? -4.024 -9.389 -12.848 1.00 90.06 72 LEU A C 1
ATOM 574 O O . LEU A 1 72 ? -3.578 -8.352 -13.336 1.00 90.06 72 LEU A O 1
ATOM 578 N N . GLY A 1 73 ? -3.797 -9.715 -11.580 1.00 91.12 73 GLY A N 1
ATOM 579 C CA . GLY A 1 73 ? -2.957 -8.896 -10.719 1.00 91.12 73 GLY A CA 1
ATOM 580 C C . GLY A 1 73 ? -2.486 -9.624 -9.472 1.00 91.12 73 GLY A C 1
ATOM 581 O O . GLY A 1 73 ? -3.047 -10.643 -9.063 1.00 91.12 73 GLY A O 1
ATOM 582 N N . GLU A 1 74 ? -1.441 -9.077 -8.872 1.00 93.31 74 GLU A N 1
ATOM 583 C CA . GLU A 1 74 ? -0.898 -9.492 -7.587 1.00 93.31 74 GLU A CA 1
ATOM 584 C C . GLU A 1 74 ? -1.411 -8.569 -6.486 1.00 93.31 74 GLU A C 1
ATOM 586 O O . GLU A 1 74 ? -1.569 -7.364 -6.681 1.00 93.31 74 GLU A O 1
ATOM 591 N N . ILE A 1 75 ? -1.695 -9.147 -5.320 1.00 93.06 75 ILE A N 1
ATOM 592 C CA . ILE A 1 75 ? -2.223 -8.416 -4.170 1.00 93.06 75 ILE A CA 1
ATOM 593 C C . ILE A 1 75 ? -1.272 -8.607 -2.997 1.00 93.06 75 ILE A C 1
ATOM 595 O O . ILE A 1 75 ? -1.002 -9.735 -2.584 1.00 93.06 75 ILE A O 1
ATOM 599 N N . GLU A 1 76 ? -0.838 -7.495 -2.419 1.00 92.00 76 GLU A N 1
ATOM 600 C CA . GLU A 1 76 ? -0.107 -7.446 -1.160 1.00 92.00 76 GLU A CA 1
ATOM 601 C C . GLU A 1 76 ? -0.992 -6.799 -0.092 1.00 92.00 76 GLU A C 1
ATOM 603 O O . GLU A 1 76 ? -1.509 -5.697 -0.279 1.00 92.00 76 GLU A O 1
ATOM 608 N N . VAL A 1 77 ? -1.190 -7.500 1.026 1.00 92.50 77 VAL A N 1
ATOM 609 C CA . VAL A 1 77 ? -2.0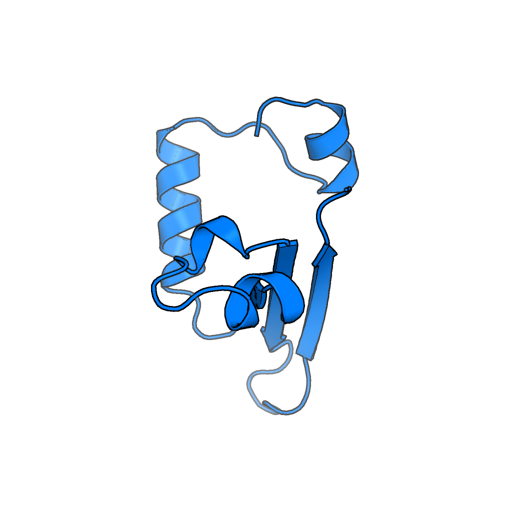38 -7.051 2.138 1.00 92.50 77 VAL A CA 1
ATOM 610 C C . VAL A 1 77 ? -1.173 -6.852 3.372 1.00 92.50 77 VAL A C 1
ATOM 612 O O . VAL A 1 77 ? -0.521 -7.793 3.825 1.00 92.50 77 VAL A O 1
ATOM 615 N N . MET A 1 78 ? -1.229 -5.657 3.953 1.00 90.25 78 MET A N 1
ATOM 616 C CA . MET A 1 78 ? -0.587 -5.340 5.224 1.00 90.25 78 MET A CA 1
ATOM 617 C C . MET A 1 78 ? -1.641 -4.891 6.231 1.00 90.25 78 MET A C 1
ATOM 619 O O . MET A 1 78 ? -2.399 -3.961 5.975 1.00 90.25 78 MET A O 1
ATOM 623 N N . ILE A 1 79 ? -1.683 -5.551 7.390 1.00 91.94 79 ILE A N 1
ATOM 624 C CA . ILE A 1 79 ? -2.529 -5.172 8.527 1.00 91.94 79 ILE A CA 1
ATOM 625 C C . ILE A 1 79 ? -1.606 -4.855 9.699 1.00 91.94 79 ILE A C 1
ATOM 627 O O . ILE A 1 79 ? -0.730 -5.653 10.033 1.00 91.94 79 ILE A O 1
ATOM 631 N N . ALA A 1 80 ? -1.787 -3.682 10.298 1.00 85.69 80 ALA A N 1
ATOM 632 C CA . ALA A 1 80 ? -1.038 -3.260 11.468 1.00 85.69 80 ALA A CA 1
ATOM 633 C C . ALA A 1 80 ? -1.375 -4.151 12.671 1.00 85.69 80 ALA A C 1
ATOM 635 O O . ALA A 1 80 ? -2.526 -4.549 12.867 1.00 85.69 80 ALA A O 1
ATOM 636 N N . GLU A 1 81 ? -0.366 -4.454 13.486 1.00 77.56 81 GLU A N 1
ATOM 637 C CA . GLU A 1 81 ? -0.590 -5.145 14.753 1.00 77.56 81 GLU A CA 1
ATOM 638 C C . GLU A 1 81 ? -1.407 -4.262 15.728 1.00 77.56 81 GLU A C 1
ATOM 640 O O . GLU A 1 81 ? -1.315 -3.032 15.640 1.00 77.56 81 GLU A O 1
ATOM 645 N N . PRO A 1 82 ? -2.220 -4.862 16.624 1.00 68.06 82 PRO A N 1
ATOM 646 C CA . PRO A 1 82 ? -3.075 -4.136 17.572 1.00 68.06 82 PRO A CA 1
ATOM 647 C C . PRO A 1 82 ? -2.340 -3.255 18.591 1.00 68.06 82 PRO A C 1
ATOM 649 O O . PRO A 1 82 ? -1.246 -3.648 19.056 1.00 68.06 82 PRO A O 1
#

pLDDT: mean 87.86, std 6.95, range [59.53, 95.25]

Sequence (82 aa):
MKSEELQRLTASEPLTLEQEYAMQRSWREDADKCTFIVLDAEKWQAQPGTTEESCMVGDVNLFLTDLEDPTLGEIEVMIAEP

InterPro domains:
  IPR039135 N-acetyltransferase 9-like [PTHR13256] (1-82)

Radius of gyration: 15.62 Å; chains: 1; bounding box: 38×24×40 Å